Protein AF-A0A060Z5F7-F1 (afdb_monomer_lite)

InterPro domains:
  IPR009048 Alpha-macroglobulin, receptor-binding [PF07677] (1-47)
  IPR009048 Alpha-macroglobulin, receptor-binding [SM01361] (1-47)
  IPR036595 Alpha-macroglobulin, receptor-binding domain superfamily [G3DSA:2.60.40.690] (1-52)
  IPR036595 Alpha-macroglobulin, receptor-binding domain superfamily [SSF49410] (1-51)

Sequence (52 aa):
MYLTELTSLPF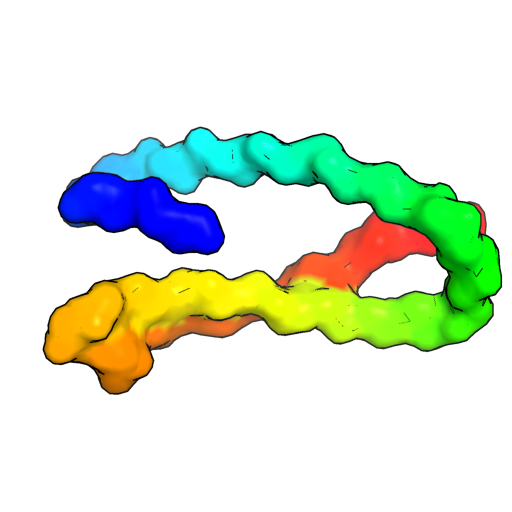HITLDIIQEFPVQNLKPAVVKIYDYYQPSDQAETEYVFPCK

Radius of gyration: 14.34 Å; chains: 1; bounding box: 31×22×36 Å

Secondary structure (DSSP, 8-state):
---S---SS----------SS--SSPPPEEEEEE-SS-TTSEEEEEE-----

pLDDT: mean 92.23, std 7.11, range [53.84, 97.94]

Organism: Oncorhynchus mykiss (NCBI:txid8022)

Foldseek 3Di:
DDDPDDDPDDDDDDDDDDDPDDDPPDDWDKDKDADPVGRVRIDIDTDDDPDD

Structure (mmCIF, N/CA/C/O backbone):
data_AF-A0A060Z5F7-F1
#
_entry.id   AF-A0A060Z5F7-F1
#
loop_
_atom_site.group_PDB
_atom_site.id
_atom_site.type_symbol
_atom_site.label_atom_id
_atom_site.label_alt_id
_atom_site.label_comp_id
_atom_site.label_asym_id
_atom_site.label_entity_id
_atom_site.label_seq_id
_atom_site.pdbx_PDB_ins_code
_atom_site.Cartn_x
_atom_site.Cartn_y
_atom_site.Cartn_z
_atom_site.occ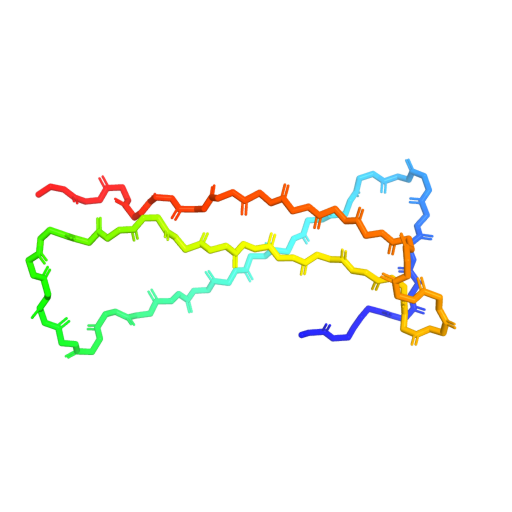upancy
_atom_site.B_iso_or_equiv
_atom_site.auth_seq_id
_atom_site.auth_comp_id
_atom_site.auth_asym_id
_atom_site.auth_atom_id
_atom_site.pdbx_PDB_model_num
ATOM 1 N N . MET A 1 1 ? 0.104 6.197 -4.453 1.00 91.00 1 MET A N 1
ATOM 2 C CA . MET A 1 1 ? 1.564 6.125 -4.238 1.00 91.00 1 MET A CA 1
ATOM 3 C C . MET A 1 1 ? 2.197 5.725 -5.552 1.00 91.00 1 MET A C 1
ATOM 5 O O . MET A 1 1 ? 1.622 4.870 -6.209 1.00 91.00 1 MET A O 1
ATOM 9 N N . TYR A 1 2 ? 3.307 6.345 -5.946 1.00 94.00 2 TYR A N 1
ATOM 10 C CA . TYR A 1 2 ? 4.020 5.981 -7.172 1.00 94.00 2 TYR A CA 1
ATOM 11 C C . TYR A 1 2 ? 5.292 5.232 -6.800 1.00 94.00 2 TYR A C 1
ATOM 13 O O . TYR A 1 2 ? 6.093 5.738 -6.015 1.00 94.00 2 TYR A O 1
ATOM 21 N N . LEU A 1 3 ? 5.441 4.028 -7.341 1.00 93.81 3 LEU A N 1
ATOM 22 C CA . LEU A 1 3 ? 6.664 3.241 -7.254 1.00 93.81 3 LEU A CA 1
ATOM 23 C C . LEU A 1 3 ? 7.372 3.363 -8.594 1.00 93.81 3 LEU A C 1
ATOM 25 O O . LEU A 1 3 ? 6.729 3.233 -9.632 1.00 93.81 3 LEU A O 1
ATOM 29 N N . THR A 1 4 ? 8.672 3.652 -8.569 1.00 93.38 4 THR A N 1
ATOM 30 C CA . THR A 1 4 ? 9.457 3.822 -9.798 1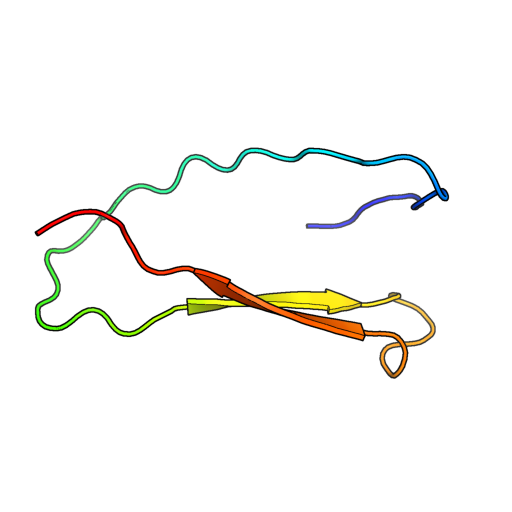.00 93.38 4 THR A CA 1
ATOM 31 C C . THR A 1 4 ? 9.515 2.527 -10.601 1.00 93.38 4 THR A C 1
ATOM 33 O O . THR A 1 4 ? 9.392 2.560 -11.819 1.00 93.38 4 THR A O 1
ATOM 36 N N . GLU A 1 5 ? 9.682 1.396 -9.915 1.00 91.81 5 GLU A N 1
ATOM 37 C CA . GLU A 1 5 ? 9.688 0.064 -10.510 1.00 91.81 5 GLU A CA 1
ATOM 38 C C . GLU A 1 5 ? 9.309 -0.996 -9.468 1.00 91.81 5 GLU A C 1
ATOM 40 O O . GLU A 1 5 ? 9.441 -0.783 -8.259 1.00 91.81 5 GLU A O 1
ATOM 45 N N . LEU A 1 6 ? 8.857 -2.150 -9.953 1.00 91.94 6 LEU A N 1
ATOM 46 C CA . LEU A 1 6 ? 8.708 -3.374 -9.175 1.00 91.94 6 LEU A CA 1
ATOM 47 C C . LEU A 1 6 ? 9.602 -4.450 -9.787 1.00 91.94 6 LEU A C 1
ATOM 49 O O . LEU A 1 6 ? 9.741 -4.542 -11.004 1.00 91.94 6 LEU A O 1
ATOM 53 N N . THR A 1 7 ? 10.194 -5.279 -8.934 1.00 92.12 7 THR A N 1
ATOM 54 C CA . THR A 1 7 ? 10.969 -6.453 -9.355 1.00 92.12 7 THR A CA 1
ATOM 55 C C . THR A 1 7 ? 10.267 -7.725 -8.886 1.00 92.12 7 THR A C 1
ATOM 57 O O . THR A 1 7 ? 9.221 -7.669 -8.244 1.00 92.12 7 THR A O 1
ATOM 60 N N . SER A 1 8 ? 10.846 -8.893 -9.165 1.00 92.12 8 SER A N 1
ATOM 61 C CA . SER A 1 8 ? 10.337 -10.166 -8.642 1.00 92.12 8 SER A CA 1
ATOM 62 C C . SER A 1 8 ? 10.578 -10.361 -7.137 1.00 92.12 8 SER A C 1
ATOM 64 O O . SER A 1 8 ? 10.163 -11.381 -6.587 1.00 92.12 8 SER A O 1
ATOM 66 N N . LEU A 1 9 ? 11.296 -9.448 -6.472 1.00 94.94 9 LEU A N 1
ATOM 67 C CA . LEU A 1 9 ? 11.542 -9.514 -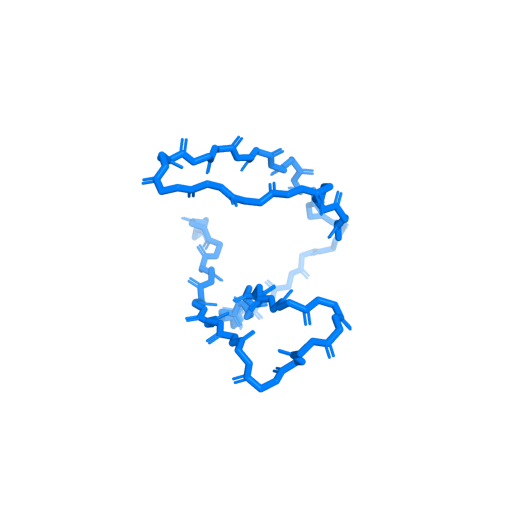5.033 1.00 94.94 9 LEU A CA 1
ATOM 68 C C . LEU A 1 9 ? 10.394 -8.852 -4.252 1.00 94.94 9 LEU A C 1
ATOM 70 O O . LEU A 1 9 ? 9.866 -7.833 -4.700 1.00 94.94 9 LEU A O 1
ATOM 74 N N . PRO A 1 10 ? 10.033 -9.376 -3.064 1.00 93.19 10 PRO A N 1
ATOM 75 C CA . PRO A 1 10 ? 9.047 -8.736 -2.202 1.00 93.19 10 PRO A CA 1
ATOM 76 C C . PRO A 1 10 ? 9.439 -7.296 -1.853 1.00 93.19 10 PRO A C 1
ATOM 78 O O . PRO A 1 10 ? 10.578 -7.027 -1.469 1.00 93.19 10 PRO A O 1
ATOM 81 N N . PHE A 1 11 ? 8.473 -6.384 -1.939 1.00 91.19 11 PHE A N 1
ATOM 82 C CA . PHE A 1 11 ? 8.621 -4.981 -1.563 1.00 91.19 11 PHE A CA 1
ATOM 83 C C . PHE A 1 11 ? 7.584 -4.633 -0.496 1.00 91.19 11 PHE A C 1
ATOM 85 O O . PHE A 1 11 ? 6.405 -4.948 -0.651 1.00 91.19 11 PHE A O 1
ATOM 92 N N . HIS A 1 12 ? 8.015 -4.012 0.603 1.00 93.06 12 HIS A N 1
ATOM 93 C CA . HIS A 1 12 ? 7.145 -3.696 1.736 1.00 93.06 12 HIS A CA 1
ATOM 94 C C . HIS A 1 12 ? 6.992 -2.190 1.898 1.00 93.06 12 HIS A C 1
ATOM 96 O O . HIS A 1 12 ? 7.975 -1.451 1.889 1.00 93.06 12 HIS A O 1
ATOM 102 N N . ILE A 1 13 ? 5.751 -1.756 2.101 1.00 91.12 13 ILE A N 1
ATOM 103 C CA . ILE A 1 13 ? 5.414 -0.363 2.364 1.00 91.12 13 ILE A CA 1
ATOM 104 C C . ILE A 1 13 ? 4.462 -0.320 3.541 1.00 91.12 13 ILE A C 1
ATOM 106 O O . ILE A 1 13 ? 3.452 -1.021 3.553 1.00 91.12 13 ILE A O 1
ATOM 110 N N . THR A 1 14 ? 4.777 0.536 4.502 1.00 93.62 14 THR A N 1
ATOM 111 C CA . THR A 1 14 ? 3.930 0.780 5.663 1.00 93.62 14 THR A CA 1
ATOM 112 C C . THR A 1 14 ? 3.312 2.163 5.536 1.00 93.62 14 THR A C 1
ATOM 114 O O . THR A 1 14 ? 3.989 3.123 5.168 1.00 93.62 14 THR A O 1
ATOM 117 N N . LEU A 1 15 ? 2.016 2.254 5.823 1.00 91.06 15 LEU A N 1
A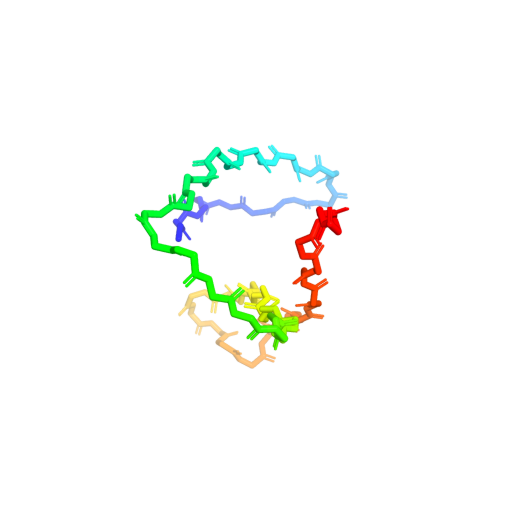TOM 118 C CA . LEU A 1 15 ? 1.266 3.501 5.879 1.00 91.06 15 LEU A CA 1
ATOM 119 C C . LEU A 1 15 ? 0.622 3.606 7.255 1.00 91.06 15 LEU A C 1
ATOM 121 O O . LEU A 1 15 ? -0.147 2.726 7.638 1.00 91.06 15 LEU A O 1
ATOM 125 N N . ASP A 1 16 ? 0.901 4.697 7.957 1.00 91.88 16 ASP A N 1
ATOM 126 C CA . ASP A 1 16 ? 0.200 5.031 9.190 1.00 91.88 16 ASP A CA 1
ATOM 127 C C . ASP A 1 16 ? -1.050 5.837 8.838 1.00 91.88 16 ASP A C 1
ATOM 129 O O . ASP A 1 16 ? -0.973 6.937 8.287 1.00 91.88 16 ASP A O 1
ATOM 133 N N . ILE A 1 17 ? -2.217 5.263 9.127 1.00 88.88 17 ILE A N 1
ATOM 134 C CA . ILE A 1 17 ? -3.520 5.871 8.852 1.00 88.88 17 ILE A CA 1
ATOM 135 C C . ILE A 1 17 ? -4.184 6.187 10.189 1.00 88.88 17 ILE A C 1
ATOM 137 O O . ILE A 1 17 ? -4.350 5.305 11.031 1.00 88.88 17 ILE A O 1
ATOM 141 N N . ILE A 1 18 ? -4.579 7.447 10.375 1.00 90.56 18 ILE A N 1
ATOM 142 C CA . ILE A 1 18 ? -5.317 7.896 11.557 1.00 90.56 18 ILE A CA 1
ATOM 143 C C . ILE A 1 18 ? -6.814 7.955 11.263 1.00 90.56 18 ILE A C 1
ATOM 145 O O . ILE A 1 18 ? -7.241 8.354 10.180 1.00 90.56 18 ILE A O 1
ATOM 149 N N . GLN A 1 19 ? -7.625 7.569 12.244 1.00 88.88 19 GLN A N 1
ATOM 150 C CA . GLN A 1 19 ? -9.069 7.742 12.175 1.00 88.88 19 GLN A CA 1
ATOM 151 C C . GLN A 1 19 ? -9.435 9.150 12.654 1.00 88.88 19 GLN A C 1
ATOM 153 O O . GLN A 1 19 ? -9.377 9.430 13.848 1.00 88.88 19 GLN A O 1
ATOM 158 N N . GLU A 1 20 ? -9.839 10.029 11.736 1.00 93.00 20 GLU A N 1
ATOM 159 C CA . GLU A 1 20 ? -10.281 11.387 12.097 1.00 93.00 20 GLU A CA 1
ATOM 160 C C . GLU A 1 20 ? -11.675 11.399 12.738 1.00 93.00 20 GLU A C 1
ATOM 162 O O . GLU A 1 20 ? -11.927 12.160 13.670 1.00 93.00 20 GLU A O 1
ATOM 167 N N . PHE A 1 21 ? -12.577 10.528 12.269 1.00 92.06 21 PHE A N 1
ATOM 168 C CA . PHE A 1 21 ? -13.953 10.449 12.756 1.00 92.06 21 PHE A CA 1
ATOM 169 C C . PHE A 1 21 ? -14.364 9.008 13.091 1.00 92.06 21 PHE A C 1
ATOM 171 O O . PHE A 1 21 ? -14.079 8.087 12.315 1.00 92.06 21 PHE A O 1
ATOM 178 N N . PRO A 1 22 ? -15.081 8.788 14.211 1.00 90.56 22 PRO A N 1
ATOM 179 C CA . PRO A 1 22 ? -15.653 7.488 14.529 1.00 90.56 22 PRO A CA 1
ATOM 180 C C . PRO A 1 22 ? -16.750 7.130 13.519 1.00 90.56 22 PRO A C 1
ATOM 182 O O . PRO A 1 22 ? -17.708 7.877 13.332 1.00 90.56 22 PRO A O 1
ATOM 185 N N . VAL A 1 23 ? -16.622 5.964 12.887 1.00 89.62 23 VAL A N 1
ATOM 186 C CA . VAL A 1 23 ? -17.614 5.416 11.952 1.00 89.62 23 VAL A CA 1
ATOM 187 C C . VAL A 1 23 ? -17.996 4.021 12.424 1.00 89.62 23 VAL A C 1
ATOM 189 O O . VAL A 1 23 ? -17.136 3.216 12.773 1.00 89.62 23 VAL A O 1
ATOM 192 N N . GLN A 1 24 ? -19.295 3.734 12.445 1.00 90.38 24 GLN A N 1
ATOM 193 C CA . GLN A 1 24 ? -19.811 2.412 12.792 1.00 90.38 24 GLN A CA 1
ATOM 194 C C . GLN A 1 24 ? -19.899 1.526 11.550 1.00 90.38 24 GLN A C 1
ATOM 196 O O . GLN A 1 24 ? -20.129 2.023 10.448 1.00 90.38 24 GLN A O 1
ATOM 201 N N . ASN A 1 25 ? -19.783 0.209 11.742 1.00 89.88 25 ASN A N 1
ATOM 202 C CA . ASN A 1 25 ? -19.886 -0.790 10.672 1.00 89.88 25 ASN A CA 1
ATOM 203 C C . ASN A 1 25 ? -18.924 -0.509 9.505 1.00 89.88 25 ASN A C 1
ATOM 205 O O . ASN A 1 25 ? -19.331 -0.514 8.340 1.00 89.88 25 ASN A O 1
ATOM 209 N N . LEU A 1 26 ? -17.653 -0.237 9.831 1.00 91.12 26 LEU A N 1
ATOM 210 C CA . LEU A 1 26 ? -16.598 -0.035 8.842 1.00 91.12 26 LEU A CA 1
ATOM 211 C C . LEU A 1 26 ? -16.576 -1.207 7.857 1.00 91.12 26 LEU A C 1
ATOM 213 O O . LEU A 1 26 ? -16.424 -2.366 8.242 1.00 91.12 26 LEU A O 1
ATOM 217 N N . LYS A 1 27 ? -16.749 -0.885 6.576 1.00 93.31 27 LYS A N 1
ATOM 218 C CA . LYS A 1 27 ? -16.600 -1.850 5.490 1.00 93.31 27 LYS A CA 1
ATOM 219 C C . LYS A 1 27 ? -15.115 -1.995 5.136 1.00 93.31 27 LYS A C 1
ATOM 221 O O . LYS A 1 27 ? -14.362 -1.043 5.354 1.00 93.31 27 LYS A O 1
ATOM 226 N N . PRO A 1 28 ? -14.696 -3.141 4.575 1.00 94.94 28 PRO A N 1
ATOM 227 C CA . PRO A 1 28 ? -13.348 -3.291 4.041 1.00 94.94 28 PRO A CA 1
ATOM 228 C C . PRO A 1 28 ? -13.027 -2.200 3.007 1.00 94.94 28 PRO A C 1
ATOM 230 O O . PRO A 1 28 ? -13.899 -1.788 2.237 1.00 94.94 28 PRO A O 1
ATOM 233 N N . ALA A 1 29 ? -11.780 -1.737 2.992 1.00 93.94 29 ALA A N 1
ATOM 234 C CA . ALA A 1 29 ? -11.271 -0.799 1.999 1.00 93.94 29 ALA A CA 1
ATOM 235 C C . ALA A 1 29 ? -10.487 -1.551 0.918 1.00 93.94 29 ALA A C 1
ATOM 237 O O . ALA A 1 29 ? -9.671 -2.412 1.235 1.00 93.94 29 ALA A O 1
ATOM 238 N N . VAL A 1 30 ? -10.698 -1.208 -0.352 1.00 96.75 30 VAL A N 1
ATOM 239 C CA . VAL A 1 30 ? -9.964 -1.824 -1.465 1.00 96.75 30 VAL A CA 1
ATOM 240 C C . VAL A 1 30 ? -8.586 -1.178 -1.599 1.00 96.75 30 VAL A C 1
ATOM 242 O O . VAL A 1 30 ? -8.469 0.039 -1.747 1.00 96.75 30 VAL A O 1
ATOM 245 N N . VAL A 1 31 ? -7.545 -2.004 -1.589 1.00 95.50 31 VAL A N 1
ATOM 246 C CA . VAL A 1 31 ? -6.178 -1.640 -1.963 1.00 95.50 31 VAL A CA 1
ATOM 247 C C . VAL A 1 31 ? -5.926 -2.169 -3.366 1.00 95.50 31 VAL A C 1
ATOM 249 O O . VAL A 1 31 ? -6.104 -3.356 -3.633 1.00 95.50 31 VAL A O 1
ATOM 252 N N . LYS A 1 32 ? -5.497 -1.281 -4.260 1.00 96.69 32 LYS A N 1
ATOM 253 C CA . LYS A 1 32 ? -5.248 -1.593 -5.664 1.00 96.69 32 LYS A CA 1
ATOM 254 C C . LYS A 1 32 ? -3.842 -1.186 -6.065 1.00 96.69 32 LYS A C 1
ATOM 256 O O . LYS A 1 32 ? -3.410 -0.071 -5.767 1.00 96.69 32 LYS A O 1
ATOM 261 N N . ILE A 1 33 ? -3.173 -2.071 -6.787 1.00 95.81 33 ILE A N 1
ATOM 262 C CA . ILE A 1 33 ? -1.907 -1.802 -7.464 1.00 95.81 33 ILE A CA 1
ATOM 263 C C . ILE A 1 33 ? -2.082 -2.082 -8.953 1.00 95.81 33 ILE A C 1
ATOM 265 O O . ILE A 1 33 ? -2.790 -3.016 -9.323 1.00 95.81 33 ILE A O 1
ATOM 269 N N . TYR A 1 34 ? -1.497 -1.243 -9.799 1.00 97.19 34 TYR A N 1
ATOM 270 C CA . TYR A 1 34 ? -1.568 -1.377 -11.250 1.00 97.19 34 TYR A CA 1
ATOM 271 C C . TYR A 1 34 ? -0.339 -0.745 -11.899 1.00 97.19 34 TYR A C 1
ATOM 273 O O . TYR A 1 34 ? 0.243 0.190 -11.336 1.00 97.19 34 TYR A O 1
ATOM 281 N N . ASP A 1 35 ? 0.037 -1.237 -13.077 1.00 97.19 35 ASP A N 1
ATOM 282 C CA . ASP A 1 35 ? 1.059 -0.591 -13.898 1.00 97.19 35 ASP A CA 1
ATOM 283 C C . ASP A 1 35 ? 0.506 0.712 -14.499 1.00 97.19 35 ASP A C 1
ATOM 285 O O . ASP A 1 35 ? -0.586 0.748 -15.073 1.00 97.19 35 ASP A O 1
ATOM 289 N N . TYR A 1 36 ? 1.253 1.809 -14.356 1.00 97.00 36 TYR A N 1
ATOM 290 C CA . TYR A 1 36 ? 0.803 3.142 -14.765 1.00 97.00 36 TYR A CA 1
ATOM 291 C C . TYR A 1 36 ? 0.583 3.271 -16.282 1.00 97.00 36 TYR A C 1
ATOM 293 O O . TYR A 1 36 ? -0.315 3.999 -16.709 1.00 97.00 36 TYR A O 1
ATOM 301 N N . TYR A 1 37 ? 1.372 2.569 -17.097 1.00 97.31 37 TYR A N 1
ATOM 302 C CA . TYR A 1 37 ? 1.256 2.578 -18.558 1.00 97.31 37 TYR A CA 1
ATOM 303 C C . TYR A 1 37 ? 0.415 1.409 -19.090 1.00 97.31 37 TYR A C 1
ATOM 305 O O . TYR A 1 37 ? -0.057 1.472 -20.228 1.00 97.31 37 TYR A O 1
ATOM 313 N N . GLN A 1 38 ? 0.167 0.384 -18.270 1.00 97.81 38 GLN A N 1
ATOM 314 C CA . GLN A 1 38 ? -0.700 -0.750 -18.588 1.00 97.81 38 GLN A CA 1
ATOM 315 C C . GLN A 1 38 ? -1.701 -1.062 -17.450 1.00 97.81 38 GLN A C 1
ATOM 317 O O . GLN A 1 38 ? -1.592 -2.097 -16.798 1.00 97.81 38 GLN A O 1
ATOM 322 N N . PRO A 1 39 ? -2.761 -0.252 -17.243 1.00 97.00 39 PRO A N 1
ATOM 323 C CA . PRO A 1 39 ? -3.682 -0.421 -16.107 1.00 97.00 39 PRO A CA 1
ATOM 324 C C . PRO A 1 39 ? -4.480 -1.734 -16.082 1.00 97.00 39 PRO A C 1
ATOM 326 O O . PRO A 1 39 ? -5.103 -2.058 -15.075 1.00 97.00 39 PRO A O 1
ATOM 329 N N . SER A 1 40 ? -4.512 -2.475 -17.195 1.00 97.88 40 SER A N 1
ATOM 330 C CA . SER A 1 40 ? -5.088 -3.824 -17.238 1.00 97.88 40 SER A CA 1
ATOM 331 C C . SER A 1 40 ? -4.275 -4.838 -16.430 1.00 97.88 40 SER A C 1
ATOM 333 O O . SER A 1 40 ? -4.826 -5.859 -16.030 1.00 97.88 40 SER A O 1
ATOM 335 N N . ASP A 1 41 ? -2.978 -4.582 -16.234 1.00 97.56 41 ASP A N 1
ATOM 336 C CA . ASP A 1 41 ? -2.136 -5.332 -15.309 1.00 97.56 41 ASP A CA 1
ATOM 337 C C . ASP A 1 41 ? -2.311 -4.739 -13.908 1.00 97.56 41 ASP A C 1
ATOM 339 O O . ASP A 1 41 ? -1.820 -3.651 -13.592 1.00 97.56 41 ASP A O 1
ATOM 343 N N . GLN A 1 42 ? -3.127 -5.411 -13.101 1.00 96.75 42 GLN A N 1
ATOM 344 C CA . GLN A 1 42 ? -3.567 -4.922 -11.804 1.00 96.75 42 GLN A CA 1
ATOM 345 C C . GLN A 1 42 ? -3.811 -6.075 -10.831 1.00 96.75 42 GLN A C 1
ATOM 347 O O . GLN A 1 42 ? -4.184 -7.181 -11.224 1.00 96.75 42 GLN A O 1
ATOM 352 N N . ALA A 1 43 ? -3.690 -5.777 -9.542 1.00 96.88 43 ALA A N 1
ATOM 353 C CA . ALA A 1 43 ? -4.117 -6.648 -8.459 1.00 96.88 43 ALA A CA 1
ATOM 354 C C . ALA A 1 43 ? -4.883 -5.842 -7.405 1.00 96.88 43 ALA A C 1
ATOM 356 O O . ALA A 1 43 ? -4.605 -4.662 -7.167 1.00 96.88 43 ALA A O 1
ATOM 357 N N . GLU A 1 44 ? -5.854 -6.494 -6.774 1.00 97.94 44 GLU A N 1
ATOM 358 C CA . GLU A 1 44 ? -6.718 -5.905 -5.756 1.00 97.94 44 GLU A CA 1
ATOM 359 C C . GLU A 1 44 ? -6.752 -6.805 -4.521 1.00 97.94 44 GLU A C 1
ATOM 361 O O . GLU A 1 44 ? -6.703 -8.032 -4.616 1.00 97.94 44 GLU A O 1
ATOM 366 N N . THR A 1 45 ? -6.825 -6.180 -3.353 1.00 97.31 45 THR A N 1
ATOM 367 C CA . THR A 1 45 ? -7.050 -6.850 -2.073 1.00 97.31 45 THR A CA 1
ATOM 368 C C . THR A 1 45 ? -7.868 -5.943 -1.164 1.00 97.31 45 THR A C 1
ATOM 370 O O . THR A 1 45 ? -8.008 -4.748 -1.423 1.00 97.31 45 THR A O 1
ATOM 373 N N . GLU A 1 46 ? -8.406 -6.492 -0.086 1.00 96.75 46 GLU A N 1
ATOM 374 C CA . GLU A 1 46 ? -9.187 -5.742 0.890 1.00 96.75 46 GLU A CA 1
ATOM 375 C C . GLU A 1 46 ? -8.420 -5.597 2.204 1.00 96.75 46 GLU A C 1
ATOM 377 O O . GLU A 1 46 ? -7.796 -6.537 2.698 1.00 96.75 46 GLU A O 1
ATOM 382 N N . TYR A 1 47 ? -8.501 -4.409 2.797 1.00 93.31 47 TYR A N 1
ATOM 383 C CA . TYR A 1 47 ? -8.020 -4.127 4.138 1.00 93.31 47 TYR A CA 1
ATOM 384 C C . TYR A 1 47 ? -9.204 -3.937 5.085 1.00 93.31 47 TYR A C 1
ATOM 386 O O . TYR A 1 47 ? -10.055 -3.068 4.879 1.00 93.31 47 TYR A O 1
ATOM 394 N N . VAL A 1 48 ? -9.238 -4.739 6.148 1.00 91.81 48 VAL A N 1
ATOM 395 C CA . VAL A 1 48 ? -10.214 -4.617 7.234 1.00 91.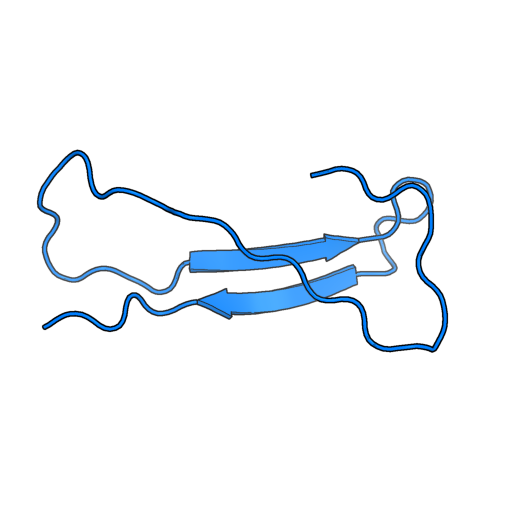81 48 VAL A CA 1
ATOM 396 C C . VAL A 1 48 ? -9.518 -3.985 8.428 1.00 91.81 48 VAL A C 1
ATOM 398 O O . VAL A 1 48 ? -8.539 -4.534 8.934 1.00 91.81 48 VAL A O 1
ATOM 401 N N . PHE A 1 49 ? -10.025 -2.838 8.884 1.00 88.62 49 PHE A N 1
ATOM 402 C CA . PHE A 1 49 ? -9.486 -2.171 10.065 1.00 88.62 49 PHE A CA 1
ATOM 403 C C . PHE A 1 49 ? -9.634 -3.093 11.294 1.00 88.62 49 PHE A C 1
ATOM 405 O O . PHE A 1 49 ? -10.753 -3.515 11.593 1.00 88.62 49 PHE A O 1
ATOM 412 N N . PRO A 1 50 ? -8.538 -3.448 11.994 1.00 83.81 50 PRO A N 1
ATOM 413 C CA . PRO A 1 50 ? -8.537 -4.541 12.972 1.00 83.81 50 PRO A CA 1
ATOM 414 C C . PRO A 1 50 ? -9.193 -4.207 14.323 1.00 83.81 50 PRO A C 1
ATOM 416 O O . PRO A 1 50 ? -9.250 -5.074 15.195 1.00 83.81 50 PRO A O 1
ATOM 419 N N . CYS A 1 51 ? -9.688 -2.985 14.532 1.00 67.94 51 CYS A N 1
ATOM 420 C CA . CYS A 1 51 ? -10.289 -2.587 15.804 1.00 67.94 51 CYS A CA 1
ATOM 421 C C . CYS A 1 51 ? -11.786 -2.925 15.874 1.00 67.94 51 CYS A C 1
ATOM 423 O O . CYS A 1 51 ? -12.547 -2.646 14.947 1.00 67.94 51 CYS A O 1
ATOM 425 N N . LYS A 1 52 ? -12.187 -3.490 17.017 1.00 53.84 52 LYS A N 1
ATOM 426 C CA . LYS A 1 52 ? -13.572 -3.634 17.478 1.00 53.84 52 LYS A CA 1
ATOM 427 C C . LYS A 1 52 ? -13.830 -2.661 18.617 1.00 53.84 52 LYS A C 1
ATOM 429 O O . LYS A 1 52 ? -12.885 -2.467 19.413 1.00 53.84 52 LYS A O 1
#